Protein AF-A0A0C9TC71-F1 (afdb_monomer_lite)

Secondary structure (DSSP, 8-state):
-HHHHHHHHHH-SS-HHHHHHHHTTTTTT---PPPPPHHHHHHHHHHHHHHHTSPTTPPPPPHHHHHHHHHHHHHHS-HHHHHHHHHHHHHHHHHHHHHHHHHHHHHHHHHHHHHHHHHHHHHHHHHT--

Radius of gyration: 24.35 Å; chains: 1; bounding box: 56×35×54 Å

Sequence (130 aa):
MEQAVILCEKIGRHSIKYYFEEIMQRSHLQSKSRKVTRWNAFIRCEVARHNSVLPEGAKQLKPSDLMPEICVHWKELSEEQRVSKTQKSMVEIEQLLKMKELAGHHMMQNTFSDAQKTLEKIDHKALSSS

Foldseek 3Di:
DVVLVVCCVVVVPDDSVVSVCVLLVVVVLPDPDPQDDLLNQQLVVVQVVVQVPDPPPDDRDDSVRCVVVSVVVVVPDDPVRSCVVRVVSSVVVVVVVVVVSVVVSVVSVVVSVVVVVVVVVVVVVVVVVD

Structure (mmCIF, N/CA/C/O backbone):
data_AF-A0A0C9TC71-F1
#
_entry.id   AF-A0A0C9TC71-F1
#
loop_
_atom_site.group_PDB
_atom_site.id
_atom_site.type_symbol
_atom_site.label_atom_id
_atom_site.label_alt_id
_atom_site.label_comp_id
_atom_site.label_asym_id
_atom_site.label_entity_id
_atom_site.label_seq_id
_atom_site.pdbx_PDB_ins_code
_atom_site.Cartn_x
_atom_site.Cartn_y
_atom_site.Cartn_z
_atom_site.occupancy
_atom_site.B_iso_or_equiv
_atom_site.auth_seq_id
_atom_site.auth_comp_id
_atom_site.auth_asym_id
_atom_site.auth_atom_id
_atom_site.pdbx_PDB_model_num
ATOM 1 N N . MET A 1 1 ? 25.915 2.067 -18.997 1.00 59.56 1 MET A N 1
ATOM 2 C CA . MET A 1 1 ? 26.062 3.456 -19.493 1.00 59.56 1 MET A CA 1
ATOM 3 C C . MET A 1 1 ? 26.494 3.454 -20.956 1.00 59.56 1 MET A C 1
ATOM 5 O O . MET A 1 1 ? 25.873 4.153 -21.739 1.00 59.56 1 MET A O 1
ATOM 9 N N . GLU A 1 2 ? 27.441 2.595 -21.344 1.00 71.31 2 GLU A N 1
ATOM 10 C CA . GLU A 1 2 ? 27.885 2.398 -22.740 1.00 71.31 2 GLU A CA 1
ATOM 11 C C . GLU A 1 2 ? 26.746 2.195 -23.751 1.00 71.31 2 GLU A C 1
ATOM 13 O O . GLU A 1 2 ? 26.704 2.878 -24.763 1.00 71.31 2 GLU A O 1
ATOM 18 N N . GLN A 1 3 ? 25.750 1.352 -23.455 1.00 68.81 3 GLN A N 1
ATOM 19 C CA . GLN A 1 3 ? 24.604 1.136 -24.358 1.00 68.81 3 GLN A CA 1
ATOM 20 C C . GLN A 1 3 ? 23.788 2.412 -24.640 1.00 68.81 3 GLN A C 1
ATOM 22 O O . GLN A 1 3 ? 23.302 2.609 -25.751 1.00 68.81 3 GLN A O 1
ATOM 27 N N . ALA A 1 4 ? 23.669 3.310 -23.656 1.00 76.38 4 ALA A N 1
ATOM 28 C CA . ALA A 1 4 ? 22.992 4.594 -23.841 1.00 76.38 4 ALA A CA 1
ATOM 29 C C . ALA A 1 4 ? 23.820 5.557 -24.707 1.00 76.38 4 ALA A C 1
ATOM 31 O O . ALA A 1 4 ? 23.246 6.340 -25.459 1.00 76.38 4 ALA A O 1
ATOM 32 N N . VAL A 1 5 ? 25.154 5.477 -24.627 1.00 78.75 5 VAL A N 1
ATOM 33 C CA . VAL A 1 5 ? 26.072 6.225 -25.500 1.00 78.75 5 VAL A CA 1
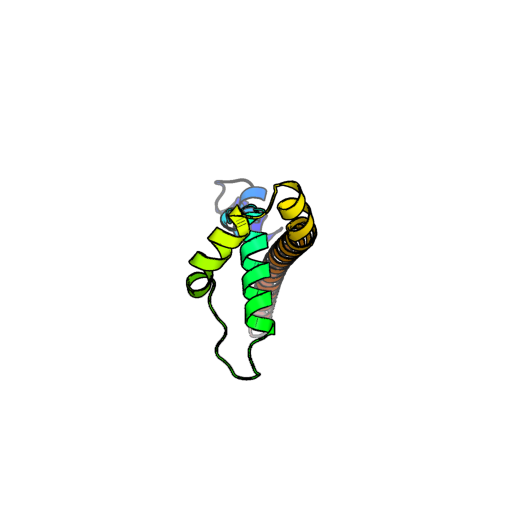ATOM 34 C C . VAL A 1 5 ? 25.941 5.727 -26.937 1.00 78.75 5 VAL A C 1
ATOM 36 O O . VAL A 1 5 ? 25.674 6.530 -27.820 1.00 78.75 5 VAL A O 1
ATOM 39 N N . ILE A 1 6 ? 25.973 4.408 -27.154 1.00 80.06 6 ILE A N 1
ATOM 40 C CA . ILE A 1 6 ? 25.812 3.794 -28.483 1.00 80.06 6 ILE A CA 1
ATOM 41 C C . ILE A 1 6 ? 24.471 4.185 -29.122 1.00 80.06 6 ILE A C 1
ATOM 43 O O . ILE A 1 6 ? 24.413 4.524 -30.303 1.00 80.06 6 ILE A O 1
ATOM 47 N N . LEU A 1 7 ? 23.373 4.154 -28.358 1.00 77.62 7 LEU A N 1
ATOM 48 C CA . LEU A 1 7 ? 22.053 4.579 -28.843 1.00 77.62 7 LEU A CA 1
ATOM 49 C C . LEU A 1 7 ? 22.001 6.081 -29.150 1.00 77.62 7 LEU A C 1
ATOM 51 O O . LEU A 1 7 ? 21.415 6.479 -30.158 1.00 77.62 7 LEU A O 1
ATOM 55 N N . CYS A 1 8 ? 22.646 6.904 -28.321 1.00 81.25 8 CYS A N 1
ATOM 56 C CA . CYS A 1 8 ? 22.775 8.336 -28.563 1.00 81.25 8 CYS A CA 1
ATOM 57 C C . CYS A 1 8 ? 23.569 8.628 -29.840 1.00 81.25 8 CYS A C 1
ATOM 59 O O . CYS A 1 8 ? 23.147 9.468 -30.625 1.00 81.25 8 CYS A O 1
ATOM 61 N N . GLU A 1 9 ? 24.667 7.917 -30.081 1.00 80.88 9 GLU A N 1
ATOM 62 C CA . GLU A 1 9 ? 25.494 8.067 -31.281 1.00 80.88 9 GLU A CA 1
ATOM 63 C C . GLU A 1 9 ? 24.780 7.570 -32.546 1.00 80.88 9 GLU A C 1
ATOM 65 O O . GLU A 1 9 ? 24.873 8.205 -33.593 1.00 80.88 9 GLU A O 1
ATOM 70 N N . LYS A 1 10 ? 24.019 6.470 -32.459 1.00 79.62 10 LYS A N 1
ATOM 71 C CA . LYS A 1 10 ? 23.292 5.902 -33.608 1.00 79.62 10 LYS A CA 1
ATOM 72 C C . LYS A 1 10 ? 22.038 6.682 -33.999 1.00 79.62 10 LYS A C 1
ATOM 74 O O . LYS A 1 10 ? 21.719 6.752 -35.182 1.00 79.62 10 LYS A O 1
ATOM 79 N N . ILE A 1 11 ? 21.288 7.205 -33.026 1.00 85.12 11 ILE A N 1
ATOM 80 C CA . ILE A 1 11 ? 19.982 7.846 -33.269 1.00 85.12 11 ILE A CA 1
ATOM 81 C C . ILE A 1 11 ? 20.084 9.378 -33.203 1.00 85.12 11 ILE A C 1
ATOM 83 O O . ILE A 1 11 ? 19.345 10.074 -33.897 1.00 85.12 11 ILE A O 1
ATOM 87 N N . GLY A 1 12 ? 20.960 9.929 -32.357 1.00 81.81 12 GLY A N 1
ATOM 88 C CA . GLY A 1 12 ? 21.292 11.362 -32.300 1.00 81.81 12 GLY A CA 1
ATOM 89 C C . GLY A 1 12 ? 20.197 12.317 -31.809 1.00 81.81 12 GLY A C 1
ATOM 90 O O . GLY A 1 12 ? 20.463 13.499 -31.625 1.00 81.81 12 GLY A O 1
ATOM 91 N N . ARG A 1 13 ? 18.960 11.851 -31.587 1.00 80.62 13 ARG A N 1
ATOM 92 C CA . ARG A 1 13 ? 17.810 12.733 -31.288 1.00 80.62 13 ARG A CA 1
ATOM 93 C C . ARG A 1 13 ? 17.736 13.293 -29.867 1.00 80.62 13 ARG A C 1
ATOM 95 O O . ARG A 1 13 ? 17.079 14.309 -29.659 1.00 80.62 13 ARG A O 1
ATOM 102 N N . HIS A 1 14 ? 18.345 12.630 -28.890 1.00 83.94 14 HIS A N 1
ATOM 103 C CA . HIS A 1 14 ? 18.183 12.948 -27.469 1.00 83.94 14 HIS A CA 1
ATOM 104 C C . HIS A 1 14 ? 19.499 12.768 -26.709 1.00 83.94 14 HIS A C 1
ATOM 106 O O . HIS A 1 14 ? 20.460 12.229 -27.247 1.00 83.94 14 HIS A O 1
ATOM 112 N N . SER A 1 15 ? 19.553 13.224 -25.455 1.00 86.62 15 SER A N 1
ATOM 113 C CA . SER A 1 15 ? 20.758 13.110 -24.629 1.00 86.62 15 SER A CA 1
ATOM 114 C C . SER A 1 15 ? 21.030 11.664 -24.196 1.00 86.62 15 SER A C 1
ATOM 116 O O . SER A 1 15 ? 20.116 10.853 -24.059 1.00 86.62 15 SER A O 1
ATOM 118 N N . ILE A 1 16 ? 22.290 11.349 -23.879 1.00 83.44 16 ILE A N 1
ATOM 119 C CA . ILE A 1 16 ? 22.680 10.052 -23.291 1.00 83.44 16 ILE A CA 1
ATOM 120 C C . ILE A 1 16 ? 21.839 9.747 -22.042 1.00 83.44 16 ILE A C 1
ATOM 122 O O . ILE A 1 16 ? 21.417 8.612 -21.831 1.00 83.44 16 ILE A O 1
ATOM 126 N N . LYS A 1 17 ? 21.549 10.775 -21.233 1.00 80.31 17 LYS A N 1
ATOM 127 C CA . LYS A 1 17 ? 20.693 10.660 -20.048 1.00 80.31 17 LYS A CA 1
ATOM 128 C C . LYS A 1 17 ? 19.271 10.221 -20.407 1.00 80.31 17 LYS A C 1
ATOM 130 O O . LYS A 1 17 ? 18.744 9.350 -19.728 1.00 80.31 17 LYS A O 1
ATOM 135 N N . TYR A 1 18 ? 18.686 10.767 -21.473 1.00 81.56 18 TYR A N 1
ATOM 136 C CA . TYR A 1 18 ? 17.365 10.356 -21.953 1.00 81.56 18 TYR A CA 1
ATOM 137 C C . TYR A 1 18 ? 17.349 8.875 -22.340 1.00 81.56 18 TYR A C 1
ATOM 139 O O . TYR A 1 18 ? 16.542 8.117 -21.816 1.00 81.56 18 TYR A O 1
ATOM 147 N N . TYR A 1 19 ? 18.291 8.428 -23.178 1.00 78.81 19 TYR A N 1
ATOM 148 C CA . TYR A 1 19 ? 18.354 7.014 -23.561 1.00 78.81 19 TYR A CA 1
ATOM 149 C C . TYR A 1 19 ? 18.620 6.110 -22.363 1.00 78.81 19 TYR A C 1
ATOM 151 O O . TYR A 1 19 ? 18.047 5.033 -22.269 1.00 78.81 19 TYR A O 1
ATOM 159 N N . PHE A 1 20 ? 19.447 6.545 -21.415 1.00 81.25 20 PHE A N 1
ATOM 160 C CA . PHE A 1 20 ? 19.653 5.810 -20.174 1.00 81.25 20 PHE A CA 1
ATOM 161 C C . PHE A 1 20 ? 18.359 5.681 -19.357 1.00 81.25 20 PHE A C 1
ATOM 163 O O . PHE A 1 20 ? 18.067 4.600 -18.851 1.00 81.25 20 PHE A O 1
ATOM 170 N N . GLU A 1 21 ? 17.578 6.754 -19.232 1.00 77.56 21 GLU A N 1
ATOM 171 C CA . GLU A 1 21 ? 16.293 6.745 -18.527 1.00 77.56 21 GLU A CA 1
ATOM 172 C C . GLU A 1 21 ? 15.245 5.874 -19.235 1.00 77.56 21 GLU A C 1
ATOM 174 O O . GLU A 1 21 ? 14.540 5.134 -18.548 1.00 77.56 21 GLU A O 1
ATOM 179 N N . GLU A 1 22 ? 15.202 5.886 -20.570 1.00 78.00 22 GLU A N 1
ATOM 180 C CA . GLU A 1 22 ? 14.336 5.029 -21.395 1.00 78.00 22 GLU A CA 1
ATOM 181 C C . GLU A 1 22 ? 14.732 3.547 -21.327 1.00 78.00 22 GLU A C 1
ATOM 183 O O . GLU A 1 22 ? 13.880 2.688 -21.110 1.00 78.00 22 GLU A O 1
ATOM 188 N N . ILE A 1 23 ? 16.029 3.227 -21.420 1.00 76.38 23 ILE A N 1
ATOM 189 C CA . ILE A 1 23 ? 16.548 1.856 -21.254 1.00 76.38 23 ILE A CA 1
ATOM 190 C C . ILE A 1 23 ? 16.211 1.325 -19.860 1.00 76.38 23 ILE A C 1
ATOM 192 O O . ILE A 1 23 ? 15.821 0.172 -19.700 1.00 76.38 23 ILE A O 1
ATOM 196 N N . MET A 1 24 ? 16.336 2.181 -18.846 1.00 74.06 24 MET A N 1
ATOM 197 C CA . MET A 1 24 ? 15.961 1.855 -17.471 1.00 74.06 24 MET A CA 1
ATOM 198 C C . MET A 1 24 ? 14.443 1.929 -17.235 1.00 74.06 24 MET A C 1
ATOM 200 O O . MET A 1 24 ? 14.003 1.725 -16.102 1.00 74.06 24 MET A O 1
ATOM 204 N N . GLN A 1 25 ? 13.656 2.254 -18.269 1.00 71.19 25 GLN A N 1
ATOM 205 C CA . GLN A 1 25 ? 12.201 2.429 -18.254 1.00 71.19 25 GLN A CA 1
ATOM 206 C C . GLN A 1 25 ? 11.698 3.373 -17.147 1.00 71.19 25 GLN A C 1
ATOM 208 O O . GLN A 1 25 ? 10.558 3.282 -16.692 1.00 71.19 25 GLN A O 1
ATOM 213 N N . ARG A 1 26 ? 12.542 4.304 -16.689 1.00 65.12 26 ARG A N 1
ATOM 214 C CA . ARG A 1 26 ? 12.253 5.190 -15.548 1.00 65.12 26 ARG A CA 1
ATOM 215 C C . ARG A 1 26 ? 11.145 6.193 -15.851 1.00 65.12 26 ARG A C 1
ATOM 217 O O . ARG A 1 26 ? 10.413 6.571 -14.942 1.00 65.12 26 ARG A O 1
ATOM 224 N N . SER A 1 27 ? 11.000 6.594 -17.110 1.00 59.25 27 SER A N 1
ATOM 225 C CA . SER A 1 27 ? 9.934 7.483 -17.587 1.00 59.25 27 SER A CA 1
ATOM 226 C C . SER A 1 27 ? 8.545 6.842 -17.461 1.00 59.25 27 SER A C 1
ATOM 228 O O . SER A 1 27 ? 7.591 7.502 -17.048 1.00 59.25 27 SER A O 1
ATOM 230 N N . HIS A 1 28 ? 8.436 5.535 -17.715 1.00 60.34 28 HIS A N 1
ATOM 231 C CA . HIS A 1 28 ? 7.188 4.772 -17.590 1.00 60.34 28 HIS A CA 1
ATOM 232 C C . HIS A 1 28 ? 6.844 4.378 -16.146 1.00 60.34 28 HIS A C 1
ATOM 234 O O . HIS A 1 28 ? 5.695 4.047 -15.851 1.00 60.34 28 HIS A O 1
ATOM 240 N N . LEU A 1 29 ? 7.811 4.458 -15.227 1.00 60.47 29 LEU A N 1
ATOM 241 C CA . LEU A 1 29 ? 7.626 4.176 -13.801 1.00 60.47 29 LEU A CA 1
ATOM 242 C C . LEU A 1 29 ? 6.922 5.292 -13.027 1.00 60.47 29 LEU A C 1
ATOM 244 O O . LEU A 1 29 ? 6.701 5.128 -11.826 1.00 60.47 29 LEU A O 1
ATOM 248 N N . GLN A 1 30 ? 6.522 6.397 -13.669 1.00 56.28 30 GLN A N 1
ATOM 249 C CA . GLN A 1 30 ? 5.651 7.398 -13.044 1.00 56.28 30 GLN A CA 1
ATOM 250 C C . GLN A 1 30 ? 4.225 6.852 -12.853 1.00 56.28 30 GLN A C 1
ATOM 252 O O . GLN A 1 30 ? 3.238 7.367 -13.377 1.00 56.28 30 GLN A O 1
ATOM 257 N N . SER A 1 31 ? 4.095 5.786 -12.065 1.00 55.75 31 SER A N 1
ATOM 258 C CA . SER A 1 31 ? 2.820 5.386 -11.506 1.00 55.75 31 SER A CA 1
ATOM 259 C C . SER A 1 31 ? 2.424 6.477 -10.516 1.00 55.75 31 SER A C 1
ATOM 261 O O . SER A 1 31 ? 3.168 6.795 -9.587 1.00 55.75 31 SER A O 1
ATOM 263 N N . LYS A 1 32 ? 1.265 7.100 -10.737 1.00 57.41 32 LYS A N 1
ATOM 264 C CA . LYS A 1 32 ? 0.661 8.026 -9.777 1.00 57.41 32 LYS A CA 1
ATOM 265 C C . LYS A 1 32 ? 0.445 7.255 -8.473 1.00 57.41 32 LYS A C 1
ATOM 267 O O . LYS A 1 32 ? -0.557 6.546 -8.343 1.00 57.41 32 LYS A O 1
ATOM 272 N N . SER A 1 33 ? 1.385 7.341 -7.530 1.00 60.16 33 SER A N 1
ATOM 273 C CA . SER A 1 33 ? 1.203 6.718 -6.226 1.00 60.16 33 SER A CA 1
ATOM 274 C C . SER A 1 33 ? 0.029 7.434 -5.558 1.00 60.16 33 SER A C 1
ATOM 276 O O . SER A 1 33 ? -0.010 8.659 -5.420 1.00 60.16 33 SER A O 1
ATOM 278 N N . ARG A 1 34 ? -1.034 6.681 -5.263 1.00 66.62 34 ARG A N 1
ATOM 279 C CA . ARG A 1 34 ? -2.199 7.254 -4.590 1.00 66.62 34 ARG A CA 1
ATOM 280 C C . ARG A 1 34 ? -1.784 7.559 -3.160 1.00 66.62 34 ARG A C 1
ATOM 282 O O . ARG A 1 34 ? -1.380 6.652 -2.436 1.00 66.62 34 ARG A O 1
ATOM 289 N N . LYS A 1 35 ? -1.906 8.826 -2.763 1.00 77.69 35 LYS A N 1
ATOM 290 C CA . LYS A 1 35 ? -1.630 9.262 -1.393 1.00 77.69 35 LYS A CA 1
ATOM 291 C C . LYS A 1 35 ? -2.447 8.423 -0.406 1.00 77.69 35 LYS A C 1
ATOM 293 O O . LYS A 1 35 ? -3.650 8.226 -0.597 1.00 77.69 35 LYS A O 1
ATOM 298 N N . VAL A 1 36 ? -1.793 7.940 0.647 1.00 82.50 36 VAL A N 1
ATOM 299 C CA . VAL A 1 36 ? -2.467 7.238 1.741 1.00 82.50 36 VAL A CA 1
ATOM 300 C C . VAL A 1 36 ? -3.325 8.252 2.489 1.00 82.50 36 VAL A C 1
ATOM 302 O O . VAL A 1 36 ? -2.836 9.275 2.963 1.00 82.50 36 VAL A O 1
ATOM 305 N N . THR A 1 37 ? -4.627 7.993 2.567 1.00 88.56 37 THR A N 1
ATOM 306 C CA . THR A 1 37 ? -5.562 8.802 3.353 1.00 88.56 37 THR A CA 1
ATOM 307 C C . THR A 1 37 ? -5.917 8.065 4.637 1.00 88.56 37 THR A C 1
ATOM 309 O O . THR A 1 37 ? -5.901 6.832 4.676 1.00 88.56 37 THR A O 1
ATOM 312 N N . ARG A 1 38 ? -6.291 8.813 5.681 1.00 88.12 38 ARG A N 1
ATOM 313 C CA . ARG A 1 38 ? -6.770 8.231 6.947 1.00 88.12 38 ARG A CA 1
ATOM 314 C C . ARG A 1 38 ? -7.954 7.298 6.733 1.00 88.12 38 ARG A C 1
ATOM 316 O O . ARG A 1 38 ? -7.983 6.212 7.293 1.00 88.12 38 ARG A O 1
ATOM 323 N N . TRP A 1 39 ? -8.869 7.683 5.848 1.00 88.44 39 TRP A N 1
ATOM 324 C CA . TRP A 1 39 ? -10.001 6.855 5.444 1.00 88.44 39 TRP A CA 1
ATOM 325 C C . TRP A 1 39 ? -9.564 5.511 4.840 1.00 88.44 39 TRP A C 1
ATOM 327 O O . TRP A 1 39 ? -10.027 4.460 5.273 1.00 88.44 39 TRP A O 1
ATOM 337 N N . ASN A 1 40 ? -8.606 5.512 3.907 1.00 87.94 40 ASN A N 1
ATOM 338 C CA . ASN A 1 40 ? -8.092 4.272 3.316 1.00 87.94 40 ASN A CA 1
ATOM 339 C C . ASN A 1 40 ? -7.380 3.390 4.354 1.00 87.94 40 ASN A C 1
ATOM 341 O O . ASN A 1 40 ? -7.513 2.165 4.319 1.00 87.94 40 ASN A O 1
ATOM 345 N N . ALA A 1 41 ? -6.629 4.002 5.275 1.00 89.75 41 ALA A N 1
ATOM 346 C CA . ALA A 1 41 ? -5.992 3.285 6.374 1.00 89.75 41 ALA A CA 1
ATOM 347 C C . ALA A 1 41 ? -7.037 2.661 7.311 1.0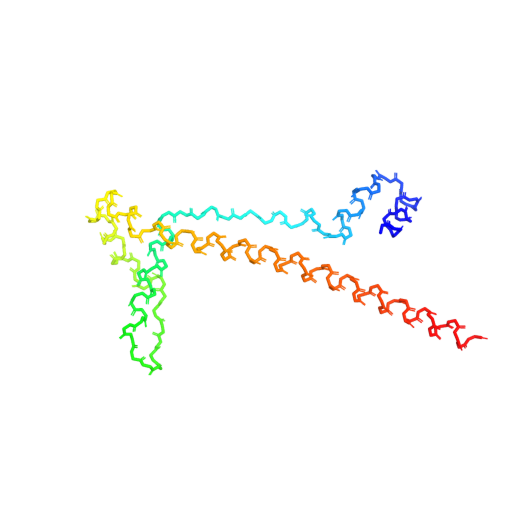0 89.75 41 ALA A C 1
ATOM 349 O O . ALA A 1 41 ? -6.909 1.496 7.683 1.00 89.75 41 ALA A O 1
ATOM 350 N N . PHE A 1 42 ? -8.100 3.399 7.623 1.00 90.38 42 PHE A N 1
ATOM 351 C CA . PHE A 1 42 ? -9.193 2.939 8.470 1.00 90.38 42 PHE A CA 1
ATOM 352 C C . PHE A 1 42 ? -9.949 1.753 7.866 1.00 90.38 42 PHE A C 1
ATOM 354 O O . PHE A 1 42 ? -10.107 0.740 8.540 1.00 90.38 42 PHE A O 1
ATOM 361 N N . ILE A 1 43 ? -10.317 1.821 6.580 1.00 91.25 43 ILE A N 1
ATOM 362 C CA . ILE A 1 43 ? -10.962 0.699 5.878 1.00 91.25 43 ILE A CA 1
ATOM 363 C C . ILE A 1 43 ? -10.110 -0.569 5.987 1.00 91.25 43 ILE A C 1
ATOM 365 O O . ILE A 1 43 ? -10.630 -1.640 6.286 1.00 91.25 43 ILE A O 1
ATOM 369 N N . ARG A 1 44 ? -8.793 -0.463 5.762 1.00 89.19 44 ARG A N 1
ATOM 370 C CA . ARG A 1 44 ? -7.886 -1.615 5.873 1.00 89.19 44 ARG A CA 1
ATOM 371 C C . ARG A 1 44 ? -7.868 -2.203 7.282 1.00 89.19 44 ARG A C 1
ATOM 373 O O . ARG A 1 44 ? -7.871 -3.423 7.408 1.00 89.19 44 ARG A O 1
ATOM 380 N N . CYS A 1 45 ? -7.861 -1.354 8.310 1.00 90.12 45 CYS A N 1
ATOM 381 C CA . CYS A 1 45 ? -7.880 -1.798 9.704 1.00 90.12 45 CYS A CA 1
ATOM 382 C C . CYS A 1 45 ? -9.176 -2.530 10.042 1.00 90.12 45 CYS A C 1
ATOM 384 O O . CYS A 1 45 ? -9.129 -3.621 10.600 1.00 90.12 45 CYS A O 1
ATOM 386 N N . GLU A 1 46 ? -10.323 -1.967 9.666 1.00 91.31 46 GLU A N 1
ATOM 387 C CA . GLU A 1 46 ? -11.620 -2.570 9.968 1.00 91.31 46 GLU A CA 1
ATOM 388 C C . GLU A 1 46 ? -11.828 -3.880 9.207 1.00 91.31 46 GLU A C 1
ATOM 390 O O . GLU A 1 46 ? -12.221 -4.878 9.802 1.00 91.31 46 GLU A O 1
ATOM 395 N N . VAL A 1 47 ? -11.465 -3.940 7.924 1.00 91.62 47 VAL A N 1
ATOM 396 C CA . VAL A 1 47 ? -11.531 -5.193 7.154 1.00 91.62 47 VAL A CA 1
ATOM 397 C C . VAL A 1 47 ? -10.621 -6.262 7.766 1.00 91.62 47 VAL A C 1
ATOM 399 O O . VAL A 1 47 ? -11.030 -7.414 7.885 1.00 91.62 47 VAL A O 1
ATOM 402 N N . ALA A 1 48 ? -9.409 -5.899 8.198 1.00 89.88 48 ALA A N 1
ATOM 403 C CA . ALA A 1 48 ? -8.513 -6.831 8.879 1.00 89.88 48 ALA A CA 1
ATOM 404 C C . ALA A 1 48 ? -9.098 -7.315 10.216 1.00 89.88 48 ALA A C 1
ATOM 406 O O . ALA A 1 48 ? -9.068 -8.513 10.486 1.00 89.88 48 ALA A O 1
ATOM 407 N N . ARG A 1 49 ? -9.690 -6.413 11.009 1.00 89.50 49 ARG A N 1
ATOM 408 C CA . ARG A 1 49 ? -10.347 -6.727 12.287 1.00 89.50 49 ARG A CA 1
ATOM 409 C C . ARG A 1 49 ? -11.544 -7.667 12.110 1.00 89.50 49 ARG A C 1
ATOM 411 O O . ARG A 1 49 ? -11.709 -8.604 12.885 1.00 89.50 49 ARG A O 1
ATOM 418 N N . HIS A 1 50 ? -12.371 -7.436 11.093 1.00 88.62 50 HIS A N 1
ATOM 419 C CA . HIS A 1 50 ? -13.504 -8.309 10.780 1.00 88.62 50 HIS A CA 1
ATOM 420 C C . HIS A 1 50 ? -13.044 -9.671 10.252 1.00 88.62 50 HIS A C 1
ATOM 422 O O . HIS A 1 50 ? -13.624 -10.690 10.606 1.00 88.62 50 HIS A O 1
ATOM 428 N N . ASN A 1 51 ? -11.978 -9.716 9.453 1.00 91.25 51 ASN A N 1
ATOM 429 C CA . ASN A 1 51 ? -11.457 -10.980 8.940 1.00 91.25 51 ASN A CA 1
ATOM 430 C C . ASN A 1 51 ? -10.674 -11.782 9.989 1.00 91.25 51 ASN A C 1
ATOM 432 O O . ASN A 1 51 ? -10.638 -13.003 9.887 1.00 91.25 51 ASN A O 1
ATOM 436 N N . SER A 1 52 ? -10.089 -11.146 11.011 1.00 88.75 52 SER A N 1
ATOM 437 C CA . SER A 1 52 ? -9.360 -11.853 12.076 1.00 88.75 52 SER A CA 1
ATOM 438 C C . SER A 1 52 ? -10.259 -12.641 13.027 1.00 88.75 52 SER A C 1
ATOM 440 O O . SER A 1 52 ? -9.769 -13.510 13.738 1.00 88.75 52 SER A O 1
ATOM 442 N N . VAL A 1 53 ? -11.557 -12.323 13.073 1.00 91.38 53 VAL A N 1
ATOM 443 C CA . VAL A 1 53 ? -12.537 -13.038 13.908 1.00 91.38 53 VAL A CA 1
ATOM 444 C C . VAL A 1 53 ? -13.260 -14.154 13.154 1.00 91.38 53 VAL A C 1
ATOM 446 O O . VAL A 1 53 ? -14.055 -14.879 13.749 1.00 91.38 53 VAL A O 1
ATOM 449 N N . LEU A 1 54 ? -13.013 -14.297 11.848 1.00 88.50 54 LEU A N 1
ATOM 450 C CA . LEU A 1 54 ? -13.603 -15.370 11.058 1.00 88.50 54 LEU A CA 1
ATOM 451 C C . LEU A 1 54 ? -12.925 -16.709 11.386 1.00 88.50 54 LEU A C 1
ATOM 453 O O . LEU A 1 54 ? -11.708 -16.745 11.573 1.00 88.50 54 LEU A O 1
ATOM 457 N N . PRO A 1 55 ? -13.688 -17.816 11.431 1.00 87.38 55 PRO A N 1
ATOM 458 C CA . PRO A 1 55 ? -13.117 -19.132 11.664 1.00 87.38 55 PRO A CA 1
ATOM 459 C C . PRO A 1 55 ? -12.186 -19.543 10.520 1.00 87.38 55 PRO A C 1
ATOM 461 O O . PRO A 1 55 ? -12.344 -19.123 9.370 1.00 87.38 55 PRO A O 1
ATOM 464 N N . GLU A 1 56 ? -11.211 -20.388 10.840 1.00 80.56 56 GLU A N 1
ATOM 465 C CA . GLU A 1 56 ? -10.209 -20.837 9.879 1.00 80.56 56 GLU A CA 1
ATOM 466 C C . GLU A 1 56 ? -10.870 -21.604 8.721 1.00 80.56 56 GLU A C 1
ATOM 468 O O . GLU A 1 56 ? -11.647 -22.536 8.925 1.00 80.56 56 GLU A O 1
ATOM 473 N N . GLY A 1 57 ? -10.618 -21.152 7.489 1.00 83.56 57 GLY A N 1
ATOM 474 C CA . GLY A 1 57 ? -11.263 -21.666 6.275 1.00 83.56 57 GLY A CA 1
ATOM 475 C C . GLY A 1 57 ? -12.523 -20.910 5.832 1.00 83.56 57 GLY A C 1
ATOM 476 O O . GLY A 1 57 ? -13.012 -21.150 4.726 1.00 83.56 57 GLY A O 1
ATOM 477 N N . ALA A 1 58 ? -13.032 -19.961 6.624 1.00 86.31 58 ALA A N 1
ATOM 478 C CA . ALA A 1 58 ? -14.110 -19.088 6.174 1.00 86.31 58 ALA A CA 1
ATOM 479 C C . ALA A 1 58 ? -13.632 -18.096 5.104 1.00 86.31 58 ALA A C 1
ATOM 481 O O . ALA A 1 58 ? -12.492 -17.624 5.089 1.00 86.31 58 ALA A O 1
ATOM 482 N N . LYS A 1 59 ? -14.542 -17.751 4.191 1.00 88.31 59 LYS A N 1
ATOM 483 C CA . LYS A 1 59 ? -14.275 -16.781 3.130 1.00 88.31 59 LYS A CA 1
ATOM 484 C C . LYS A 1 59 ? -14.075 -15.391 3.736 1.00 88.31 59 LYS A C 1
ATOM 486 O O . LYS A 1 59 ? -14.973 -14.875 4.393 1.00 88.31 59 LYS A O 1
ATOM 491 N N . GLN A 1 60 ? -12.931 -14.775 3.445 1.00 90.56 60 GLN A N 1
ATOM 492 C CA . GLN A 1 60 ? -12.655 -13.398 3.851 1.00 90.56 60 GLN A CA 1
ATOM 493 C C . GLN A 1 60 ? -13.678 -12.427 3.254 1.00 90.56 60 GLN A C 1
ATOM 495 O O . GLN A 1 60 ? -14.008 -12.493 2.063 1.00 90.56 60 GLN A O 1
ATOM 500 N N . LEU A 1 61 ? -14.137 -11.502 4.091 1.00 90.75 61 LEU A N 1
ATOM 501 C CA . LEU A 1 61 ? -15.024 -10.416 3.715 1.00 90.75 61 LEU A CA 1
ATOM 502 C C . LEU A 1 61 ? -14.248 -9.374 2.919 1.00 90.75 61 LEU A C 1
ATOM 504 O O . LEU A 1 61 ? -13.105 -9.020 3.243 1.00 90.75 61 LEU A O 1
ATOM 508 N N . LYS A 1 62 ? -14.878 -8.880 1.854 1.00 91.31 62 LYS A N 1
ATOM 509 C CA . LYS A 1 62 ? 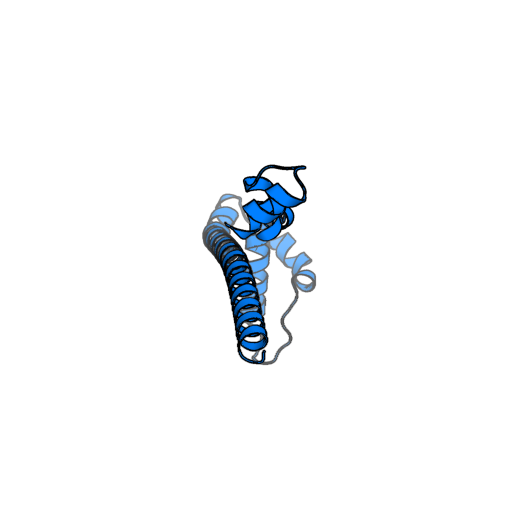-14.318 -7.809 1.038 1.00 91.31 62 LYS A CA 1
ATOM 510 C C . LYS A 1 62 ? -14.686 -6.457 1.648 1.00 91.31 62 LYS A C 1
ATOM 512 O O . LYS A 1 62 ? -15.710 -6.338 2.318 1.00 91.31 62 LYS A O 1
ATOM 517 N N . PRO A 1 63 ? -13.923 -5.393 1.340 1.00 89.31 63 PRO A N 1
ATOM 518 C CA . PRO A 1 63 ? -14.290 -4.043 1.751 1.00 89.31 63 PRO A CA 1
ATOM 519 C C . PRO A 1 63 ? -15.714 -3.657 1.331 1.00 89.31 63 PRO A C 1
ATOM 521 O O . PRO A 1 63 ? -16.407 -3.015 2.106 1.00 89.31 63 PRO A O 1
ATOM 524 N N . SER A 1 64 ? -16.168 -4.087 0.146 1.00 91.00 64 SER A N 1
ATOM 525 C CA . SER A 1 64 ? -17.531 -3.845 -0.353 1.00 91.00 64 SER A CA 1
ATOM 526 C C . SER A 1 64 ? -18.620 -4.332 0.596 1.00 91.00 64 SER A C 1
ATOM 528 O O . SER A 1 64 ? -19.653 -3.682 0.712 1.00 91.00 64 SER A O 1
ATOM 530 N N . ASP A 1 65 ? -18.368 -5.448 1.275 1.00 89.94 65 ASP A N 1
ATOM 531 C CA . ASP A 1 65 ? -19.349 -6.130 2.115 1.00 89.94 65 ASP A CA 1
ATOM 532 C C . ASP A 1 65 ? -19.482 -5.419 3.472 1.00 89.94 65 ASP A C 1
ATOM 534 O O . ASP A 1 65 ? -20.542 -5.432 4.084 1.00 89.94 65 ASP A O 1
ATOM 538 N N . LEU A 1 66 ? -18.414 -4.735 3.903 1.00 90.88 66 LEU A N 1
ATOM 539 C CA . LEU A 1 66 ? -18.309 -4.036 5.187 1.00 90.88 66 LEU A CA 1
ATOM 540 C C . LEU A 1 6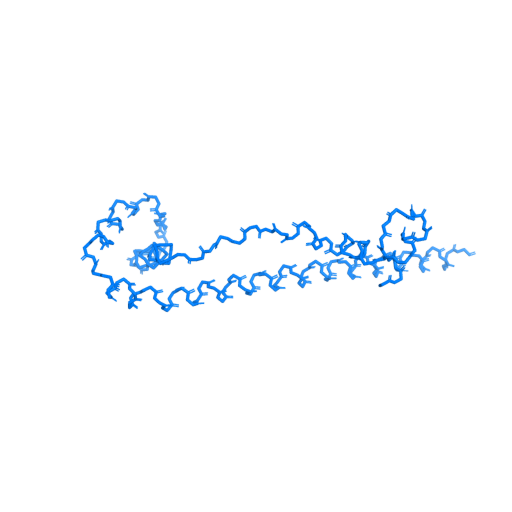6 ? -18.452 -2.508 5.064 1.00 90.88 66 LEU A C 1
ATOM 542 O O . LEU A 1 66 ? -18.469 -1.800 6.068 1.00 90.88 66 LEU A O 1
ATOM 546 N N . MET A 1 67 ? -18.542 -1.963 3.844 1.00 89.81 67 MET A N 1
ATOM 547 C CA . MET A 1 67 ? -18.581 -0.511 3.618 1.00 89.81 67 MET A CA 1
ATOM 548 C C . MET A 1 67 ? -19.703 0.229 4.349 1.00 89.81 67 MET A C 1
ATOM 550 O O . MET A 1 67 ? -19.409 1.301 4.886 1.00 89.81 67 MET A O 1
ATOM 554 N N . PRO A 1 68 ? -20.948 -0.279 4.406 1.00 91.50 68 PRO A N 1
ATOM 555 C CA . PRO A 1 68 ? -22.010 0.392 5.150 1.00 91.50 68 PRO A CA 1
ATOM 556 C C . PRO A 1 68 ? -21.654 0.568 6.634 1.00 91.50 68 PRO A C 1
ATOM 558 O O . PRO A 1 68 ? -21.760 1.673 7.164 1.00 91.50 68 PRO A O 1
ATOM 561 N N . GLU A 1 69 ? -21.148 -0.488 7.273 1.00 89.00 69 GLU A N 1
ATOM 562 C CA . GLU A 1 69 ? -20.774 -0.498 8.693 1.00 89.00 69 GLU A CA 1
ATOM 563 C C . GLU A 1 69 ? -19.571 0.410 8.965 1.00 89.00 69 GLU A C 1
ATOM 565 O O . GLU A 1 69 ? -19.601 1.249 9.865 1.00 89.00 69 GLU A O 1
ATOM 570 N N . ILE A 1 70 ? -18.535 0.313 8.129 1.00 91.62 70 ILE A N 1
ATOM 571 C CA . ILE A 1 70 ? -17.313 1.117 8.256 1.00 91.62 70 ILE A CA 1
ATOM 572 C C . ILE A 1 70 ? -17.623 2.611 8.085 1.00 91.62 70 ILE A C 1
ATOM 574 O O . ILE A 1 70 ? -17.060 3.445 8.796 1.00 91.62 70 ILE A O 1
ATOM 578 N N . CYS A 1 71 ? -18.540 2.972 7.179 1.00 90.50 71 CYS A N 1
ATOM 579 C CA . CYS A 1 71 ? -18.983 4.357 7.005 1.00 90.50 71 CYS A CA 1
ATOM 580 C C . CYS A 1 71 ? -19.676 4.912 8.253 1.00 90.50 71 CYS A C 1
ATOM 582 O O . CYS A 1 71 ? -19.439 6.067 8.611 1.00 90.50 71 CYS A O 1
ATOM 584 N N . VAL A 1 72 ? -20.537 4.118 8.896 1.00 91.56 72 VAL A N 1
ATOM 585 C CA . VAL A 1 72 ? -21.208 4.516 10.142 1.00 91.56 72 VAL A CA 1
ATOM 586 C C . VAL A 1 72 ? -20.176 4.673 11.252 1.00 91.56 72 VAL A C 1
ATOM 588 O O . VAL A 1 72 ? -20.075 5.754 11.830 1.00 91.56 72 VAL A O 1
ATOM 591 N N . HIS A 1 73 ? -19.322 3.666 11.448 1.00 88.25 73 HIS A N 1
ATOM 592 C CA . HIS A 1 73 ? -18.308 3.698 12.496 1.00 88.25 73 HIS A CA 1
ATOM 593 C C . HIS A 1 73 ? -17.355 4.893 12.344 1.00 88.25 73 HIS A C 1
ATOM 595 O O . HIS A 1 73 ? -17.000 5.557 13.313 1.00 88.25 73 HIS A O 1
ATOM 601 N N . TRP A 1 74 ? -16.977 5.244 11.114 1.00 89.69 74 TRP A N 1
ATOM 602 C CA . TRP A 1 74 ? -16.140 6.416 10.863 1.00 89.69 74 TRP A CA 1
ATOM 603 C C . TRP A 1 74 ? -16.816 7.740 11.210 1.00 89.69 74 TRP A C 1
ATOM 605 O O . TRP A 1 74 ? -16.149 8.649 11.709 1.00 89.69 74 TRP A O 1
ATOM 615 N N . LYS A 1 75 ? -18.121 7.866 10.949 1.00 89.62 75 LYS A N 1
ATOM 616 C CA . LYS A 1 75 ? -18.895 9.069 11.288 1.00 89.62 75 LYS A CA 1
ATOM 617 C C . LYS A 1 75 ? -19.041 9.251 12.796 1.00 89.62 75 LYS A C 1
ATOM 619 O O . LYS A 1 75 ? -19.036 10.391 13.243 1.00 89.62 75 LYS A O 1
ATOM 624 N N . GLU A 1 76 ? -19.134 8.157 13.545 1.00 90.69 76 GLU A N 1
ATOM 625 C CA . GLU A 1 76 ? -19.218 8.169 15.011 1.00 90.69 76 GLU A CA 1
ATOM 626 C C . GLU A 1 76 ? -17.903 8.577 15.682 1.00 90.69 76 GLU A C 1
ATOM 628 O O . GLU A 1 76 ? -17.917 9.164 16.761 1.00 90.69 76 GLU A O 1
ATOM 633 N N . LEU A 1 77 ? -16.761 8.285 15.054 1.00 87.31 77 LEU A N 1
ATOM 634 C CA . LEU A 1 77 ? -15.456 8.649 15.602 1.00 87.31 77 LEU A CA 1
ATOM 635 C C . LEU A 1 77 ? -15.218 10.162 15.535 1.00 87.31 77 LEU A C 1
ATOM 637 O O . LEU A 1 77 ? -15.384 10.783 14.478 1.00 87.31 77 LEU A O 1
ATOM 641 N N . SER A 1 78 ? -14.725 10.728 16.641 1.00 86.56 78 SER A N 1
ATOM 642 C CA . SER A 1 78 ? -14.188 12.092 16.665 1.00 86.56 78 SER A CA 1
ATOM 643 C C . SER A 1 78 ? -12.885 12.184 15.862 1.00 86.56 78 SER A C 1
ATOM 645 O O . SER A 1 78 ? -12.237 11.172 15.572 1.00 86.56 78 SER A O 1
ATOM 647 N N . GLU A 1 79 ? -12.463 13.394 15.502 1.00 81.69 79 GLU A N 1
ATOM 648 C CA . GLU A 1 79 ? -11.244 13.581 14.709 1.00 81.69 79 GLU A CA 1
ATOM 649 C C . GLU A 1 79 ? -9.990 13.092 15.457 1.00 81.69 79 GLU A C 1
ATOM 651 O O . GLU A 1 79 ? -9.124 12.440 14.874 1.00 81.69 79 GLU A O 1
ATOM 656 N N . GLU A 1 80 ? -9.934 13.286 16.773 1.00 81.94 80 GLU A N 1
ATOM 657 C CA . GLU A 1 80 ? -8.847 12.816 17.637 1.00 81.94 80 GLU A CA 1
ATOM 658 C C . GLU A 1 80 ? -8.777 11.284 17.659 1.00 81.94 80 GLU A C 1
ATOM 660 O O . GLU A 1 80 ? -7.699 10.689 17.561 1.00 81.94 80 GLU A O 1
ATOM 665 N N . GLN A 1 81 ? -9.938 10.628 17.729 1.00 82.62 81 GLN A N 1
ATOM 666 C CA . GLN A 1 81 ? -10.032 9.171 17.703 1.00 82.62 81 GLN A CA 1
ATOM 667 C C . GLN A 1 81 ? -9.647 8.610 16.333 1.00 82.62 81 GLN A C 1
ATOM 669 O O . GLN A 1 81 ? -8.943 7.600 16.255 1.00 82.62 81 GLN A O 1
ATOM 674 N N . ARG A 1 82 ? -10.052 9.279 15.246 1.00 85.25 82 ARG A N 1
ATOM 675 C CA . ARG A 1 82 ? -9.636 8.920 13.884 1.00 85.25 82 ARG A CA 1
ATOM 676 C C . ARG A 1 82 ? -8.124 8.999 13.742 1.00 85.25 82 ARG A C 1
ATOM 678 O O . ARG A 1 82 ? -7.525 8.066 13.208 1.00 85.25 82 ARG A O 1
ATOM 685 N N . VAL A 1 83 ? -7.491 10.063 14.236 1.00 83.00 83 VAL A N 1
ATOM 686 C CA . VAL A 1 83 ? -6.029 10.211 14.201 1.00 83.00 83 VAL A CA 1
ATOM 687 C C . VAL A 1 83 ? -5.358 9.094 14.995 1.00 83.00 83 VAL A C 1
ATOM 689 O O . VAL A 1 83 ? -4.535 8.376 14.431 1.00 83.00 83 VAL A O 1
ATOM 692 N N . SER A 1 84 ? -5.750 8.884 16.254 1.00 84.88 84 SER A N 1
ATOM 693 C CA . SER A 1 84 ? -5.159 7.850 17.114 1.00 84.88 84 SER A CA 1
ATOM 694 C C . SER A 1 84 ? -5.251 6.449 16.493 1.00 84.88 84 SER A C 1
ATOM 696 O O . SER A 1 84 ? -4.249 5.734 16.428 1.00 84.88 84 SER A O 1
ATOM 698 N N . LYS A 1 85 ? -6.420 6.082 15.948 1.00 79.12 85 LYS A N 1
ATOM 699 C CA . LYS A 1 85 ? -6.645 4.762 15.338 1.00 79.12 85 LYS A CA 1
ATOM 700 C C . LYS A 1 85 ? -5.943 4.569 13.991 1.00 79.12 85 LYS A C 1
ATOM 702 O O . LYS A 1 85 ? -5.636 3.436 13.635 1.00 79.12 85 LYS A O 1
ATOM 707 N N . THR A 1 86 ? -5.706 5.634 13.220 1.00 85.69 86 THR A N 1
ATOM 708 C CA . THR A 1 86 ? -5.176 5.514 11.845 1.00 85.69 86 THR A CA 1
ATOM 709 C C . THR A 1 86 ? -3.692 5.828 11.716 1.00 85.69 86 THR A C 1
ATOM 711 O O . THR A 1 86 ? -3.074 5.369 10.758 1.00 85.69 86 THR A O 1
ATOM 714 N N . GLN A 1 87 ? -3.095 6.556 12.666 1.00 86.06 87 GLN A N 1
ATOM 715 C CA . GLN A 1 87 ? -1.720 7.050 12.549 1.00 86.06 87 GLN A CA 1
ATOM 716 C C . GLN A 1 87 ? -0.699 5.922 12.354 1.00 86.06 87 GLN A C 1
ATOM 718 O O . GLN A 1 87 ? 0.130 6.001 11.449 1.00 86.06 87 GLN A O 1
ATOM 723 N N . LYS A 1 88 ? -0.776 4.856 13.160 1.00 86.06 88 LYS A N 1
ATOM 724 C CA . LYS A 1 88 ? 0.139 3.710 13.047 1.00 86.06 88 LYS A CA 1
ATOM 725 C C . LYS A 1 88 ? 0.003 3.024 11.685 1.00 86.06 88 LYS A C 1
ATOM 727 O O . LYS A 1 88 ? 0.989 2.842 10.976 1.00 86.06 88 LYS A O 1
ATOM 732 N N . SER A 1 89 ? -1.229 2.732 11.283 1.00 84.12 89 SER A N 1
ATOM 733 C CA . SER A 1 89 ? -1.526 2.046 10.026 1.00 84.12 89 SER A CA 1
ATOM 734 C C . SER A 1 89 ? -1.151 2.877 8.802 1.00 84.12 89 SER A C 1
ATOM 736 O O . SER A 1 89 ? -0.745 2.324 7.786 1.00 84.12 89 SER A O 1
ATOM 738 N N . MET A 1 90 ? -1.244 4.207 8.873 1.00 87.69 90 MET A N 1
ATOM 739 C CA . MET A 1 90 ? -0.762 5.079 7.801 1.00 87.69 90 MET A CA 1
ATOM 740 C C . MET A 1 90 ? 0.744 4.929 7.584 1.00 87.69 90 MET A C 1
ATOM 742 O O . MET A 1 90 ? 1.161 4.747 6.442 1.00 87.69 90 MET A O 1
ATOM 746 N N . VAL A 1 91 ? 1.535 4.937 8.662 1.00 87.12 91 VAL A N 1
ATOM 747 C CA . VAL A 1 91 ? 2.993 4.755 8.588 1.00 87.12 91 VAL A CA 1
ATOM 748 C C . VAL A 1 91 ? 3.339 3.383 8.010 1.00 87.12 91 VAL A C 1
ATOM 750 O O . VAL A 1 91 ? 4.172 3.288 7.113 1.00 87.12 91 VAL A O 1
ATOM 753 N N . GLU A 1 92 ? 2.664 2.325 8.461 1.00 85.56 92 GLU A N 1
ATOM 754 C CA . GLU A 1 92 ? 2.868 0.970 7.934 1.00 85.56 92 GLU A CA 1
ATOM 755 C C . GLU A 1 92 ? 2.540 0.884 6.433 1.00 85.56 92 GLU A C 1
ATOM 757 O O . GLU A 1 92 ? 3.300 0.305 5.656 1.00 85.56 92 GLU A O 1
ATOM 762 N N . ILE A 1 93 ? 1.436 1.496 5.985 1.00 85.38 93 ILE A N 1
ATOM 763 C CA . ILE A 1 93 ? 1.065 1.509 4.562 1.00 85.38 93 ILE A CA 1
ATOM 764 C C . ILE A 1 93 ? 2.098 2.286 3.741 1.00 85.38 93 ILE A C 1
ATOM 766 O O . ILE A 1 93 ? 2.482 1.827 2.667 1.00 85.38 93 ILE A O 1
ATOM 770 N N . GLU A 1 94 ? 2.565 3.434 4.226 1.00 84.62 94 GLU A N 1
ATOM 771 C CA . GLU A 1 94 ? 3.606 4.215 3.551 1.00 84.62 94 GLU A CA 1
ATOM 772 C C . GLU A 1 94 ? 4.921 3.435 3.436 1.00 84.62 94 GLU A C 1
ATOM 774 O O . GLU A 1 94 ? 5.533 3.416 2.366 1.00 84.62 94 GLU A O 1
ATOM 779 N N . GLN A 1 95 ? 5.323 2.726 4.493 1.00 85.38 95 GLN A N 1
ATOM 780 C CA . GLN A 1 95 ? 6.493 1.848 4.467 1.00 85.38 95 GLN A CA 1
ATOM 781 C C . GLN A 1 95 ? 6.336 0.733 3.431 1.00 85.38 95 GLN A C 1
ATOM 783 O O . GLN A 1 95 ? 7.240 0.525 2.624 1.00 85.38 95 GLN A O 1
ATOM 788 N N . LEU A 1 96 ? 5.181 0.062 3.387 1.00 83.44 96 LEU A N 1
ATOM 789 C CA . LEU A 1 96 ? 4.904 -0.982 2.397 1.00 83.44 96 LEU A CA 1
ATOM 790 C C . LEU A 1 96 ? 4.931 -0.446 0.963 1.00 83.44 96 LEU A C 1
ATOM 792 O O . LEU A 1 96 ? 5.456 -1.107 0.066 1.00 83.44 96 LEU A O 1
ATOM 796 N N . LEU A 1 97 ? 4.387 0.751 0.733 1.00 81.44 97 LEU A N 1
ATOM 797 C CA . LEU A 1 97 ? 4.434 1.398 -0.577 1.00 81.44 97 LEU A CA 1
ATOM 798 C C . LEU A 1 97 ? 5.876 1.708 -0.987 1.00 81.44 97 LEU A C 1
ATOM 800 O O . LEU A 1 97 ? 6.264 1.377 -2.106 1.00 81.44 97 LEU A O 1
ATOM 804 N N . LYS A 1 98 ? 6.684 2.244 -0.068 1.00 80.62 98 LYS A N 1
ATOM 805 C CA . LYS A 1 98 ? 8.106 2.520 -0.302 1.00 80.62 98 LYS A CA 1
ATOM 806 C C . LYS A 1 98 ? 8.906 1.241 -0.566 1.00 80.62 98 LYS A C 1
ATOM 808 O O . LYS A 1 98 ? 9.725 1.204 -1.477 1.00 80.62 98 LYS A O 1
ATOM 813 N N . MET A 1 99 ? 8.652 0.170 0.186 1.00 80.44 99 MET A N 1
ATOM 814 C CA . MET A 1 99 ? 9.279 -1.136 -0.052 1.00 80.44 99 MET A CA 1
ATOM 815 C C . MET A 1 99 ? 8.905 -1.697 -1.425 1.00 80.44 99 MET A C 1
ATOM 817 O O . MET A 1 99 ? 9.768 -2.220 -2.125 1.00 80.44 99 MET A O 1
ATOM 821 N N . LYS A 1 100 ? 7.638 -1.567 -1.835 1.00 77.25 100 LYS A N 1
ATOM 822 C CA . LYS A 1 100 ? 7.174 -2.012 -3.153 1.00 77.25 100 LYS A CA 1
ATOM 823 C C . LYS A 1 100 ? 7.824 -1.220 -4.287 1.00 77.25 100 LYS A C 1
ATOM 825 O O . LYS A 1 100 ? 8.203 -1.812 -5.293 1.00 77.25 100 LYS A O 1
ATOM 830 N N . GLU A 1 101 ? 7.953 0.092 -4.125 1.00 74.00 101 GLU A N 1
ATOM 831 C CA . GLU A 1 101 ? 8.652 0.958 -5.076 1.00 74.00 101 GLU A CA 1
ATOM 832 C C . GLU A 1 101 ? 10.113 0.519 -5.241 1.00 74.00 101 GLU A C 1
ATOM 834 O O . GLU A 1 101 ? 10.555 0.237 -6.355 1.00 74.00 101 GLU A O 1
ATOM 839 N N . LEU A 1 102 ? 10.832 0.339 -4.128 1.00 70.75 102 LEU A N 1
ATOM 840 C CA . LEU A 1 102 ? 12.213 -0.151 -4.135 1.00 70.75 102 LEU A CA 1
ATOM 841 C C . LEU A 1 102 ? 12.335 -1.541 -4.778 1.00 70.75 102 LEU A C 1
ATOM 843 O O . LEU A 1 102 ? 13.223 -1.764 -5.598 1.00 70.75 102 LEU A O 1
ATOM 847 N N . ALA A 1 103 ? 11.427 -2.466 -4.456 1.00 71.56 103 ALA A N 1
ATOM 848 C CA . ALA A 1 103 ? 11.410 -3.806 -5.038 1.00 71.56 103 ALA A CA 1
ATOM 849 C C . ALA A 1 103 ? 11.178 -3.778 -6.558 1.00 71.56 103 ALA A C 1
ATOM 851 O O . ALA A 1 103 ? 11.852 -4.501 -7.291 1.00 71.56 103 ALA A O 1
ATOM 852 N N . GLY A 1 104 ? 10.271 -2.922 -7.042 1.00 68.81 10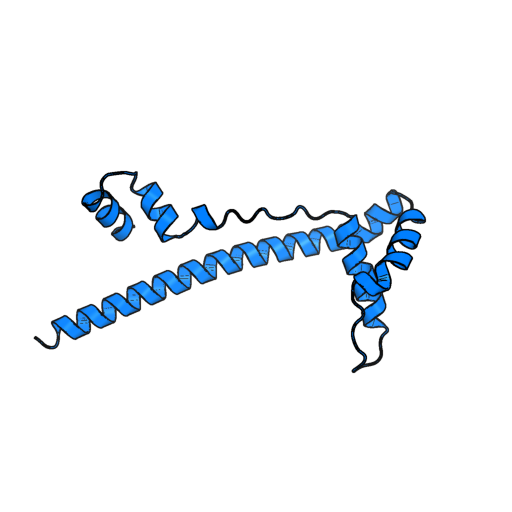4 GLY A N 1
ATOM 853 C CA . GLY A 1 104 ? 10.034 -2.729 -8.474 1.00 68.81 104 GLY A CA 1
ATOM 854 C C . GLY A 1 104 ? 11.280 -2.229 -9.206 1.00 68.81 104 GLY A C 1
ATOM 855 O O . GLY A 1 104 ? 11.641 -2.775 -10.249 1.00 68.81 104 GLY A O 1
ATOM 856 N N . HIS A 1 105 ? 11.988 -1.254 -8.628 1.00 63.91 105 HIS A N 1
ATOM 857 C CA . HIS A 1 105 ? 13.248 -0.758 -9.186 1.00 63.91 105 HIS A CA 1
ATOM 858 C C . HIS A 1 105 ? 14.332 -1.840 -9.246 1.00 63.91 105 HIS A C 1
ATOM 860 O O . HIS A 1 105 ? 14.947 -2.021 -10.298 1.00 63.91 105 HIS A O 1
ATOM 866 N N . HIS A 1 106 ? 14.536 -2.587 -8.158 1.00 66.19 106 HIS A N 1
ATOM 867 C CA . HIS A 1 106 ? 15.536 -3.656 -8.120 1.00 66.19 106 HIS A CA 1
ATOM 868 C C . HIS A 1 106 ? 15.215 -4.788 -9.100 1.00 66.19 106 HIS A C 1
ATOM 870 O O . HIS A 1 106 ? 16.114 -5.290 -9.768 1.00 66.19 106 HIS A O 1
ATOM 876 N N . MET A 1 107 ? 13.939 -5.163 -9.240 1.00 66.62 107 MET A N 1
ATOM 877 C CA . MET A 1 107 ? 13.527 -6.193 -10.192 1.00 66.62 107 MET A CA 1
ATOM 878 C C . MET A 1 107 ? 13.893 -5.801 -11.626 1.00 66.62 107 MET A C 1
ATOM 880 O O . MET A 1 107 ? 14.517 -6.597 -12.320 1.00 66.62 107 MET A O 1
ATOM 884 N N . MET A 1 108 ? 13.573 -4.575 -12.056 1.00 65.25 108 MET A N 1
ATOM 885 C CA . MET A 1 108 ? 13.875 -4.143 -13.426 1.00 65.25 108 MET A CA 1
ATOM 886 C C . MET A 1 108 ? 15.380 -4.041 -13.696 1.00 65.25 108 MET A C 1
ATOM 888 O O . MET A 1 108 ? 15.850 -4.429 -14.767 1.00 65.25 108 MET A O 1
ATOM 892 N N . GLN A 1 109 ? 16.151 -3.567 -12.714 1.00 66.12 109 GLN A N 1
ATOM 893 C CA . GLN A 1 109 ? 17.613 -3.536 -12.809 1.00 66.12 109 GLN A CA 1
ATOM 894 C C . GLN A 1 109 ? 18.201 -4.944 -12.943 1.00 66.12 109 GLN A C 1
ATOM 896 O O . GLN A 1 109 ? 19.072 -5.162 -13.787 1.00 66.12 109 GLN A O 1
ATOM 901 N N . ASN A 1 110 ? 17.695 -5.901 -12.164 1.00 69.00 110 ASN A N 1
ATOM 902 C CA . ASN A 1 110 ? 18.136 -7.290 -12.227 1.00 69.00 110 ASN A CA 1
ATOM 903 C C . ASN A 1 110 ? 17.776 -7.927 -13.573 1.00 69.00 110 ASN A C 1
ATOM 905 O O . ASN A 1 110 ? 18.654 -8.483 -14.223 1.00 69.00 110 ASN A O 1
ATOM 909 N N . THR A 1 111 ? 16.537 -7.766 -14.054 1.00 67.31 111 THR A N 1
ATOM 910 C CA . THR A 1 111 ? 16.129 -8.309 -15.361 1.00 67.31 111 THR A CA 1
ATOM 911 C C . THR A 1 111 ? 16.942 -7.724 -16.510 1.00 67.31 111 THR A C 1
ATOM 913 O O . THR A 1 111 ? 17.287 -8.439 -17.446 1.00 67.31 111 THR A O 1
ATOM 916 N N . PHE A 1 112 ? 17.284 -6.433 -16.439 1.00 68.75 112 PHE A N 1
ATOM 917 C CA . PHE A 1 112 ? 18.132 -5.800 -17.443 1.00 68.75 112 PHE A CA 1
ATOM 918 C C . PHE A 1 112 ? 19.557 -6.365 -17.405 1.00 68.75 112 PHE A C 1
ATOM 920 O O . PHE A 1 112 ? 20.094 -6.740 -18.445 1.00 68.75 112 PHE A O 1
ATOM 927 N N . SER A 1 113 ? 20.153 -6.485 -16.215 1.00 70.38 113 SER A N 1
ATOM 928 C CA . SER A 1 113 ? 21.486 -7.078 -16.061 1.00 70.38 113 SER A CA 1
ATOM 929 C C . SER A 1 113 ? 21.528 -8.530 -16.546 1.00 70.38 113 SER A C 1
ATOM 931 O O . SER A 1 113 ? 22.473 -8.918 -17.232 1.00 70.38 113 SER A O 1
ATOM 933 N N . ASP A 1 114 ? 20.495 -9.319 -16.252 1.00 71.62 114 ASP A N 1
ATOM 934 C CA . ASP A 1 114 ? 20.390 -10.708 -16.701 1.00 71.62 114 ASP A CA 1
ATOM 935 C C . ASP A 1 114 ? 20.231 -10.808 -18.223 1.00 71.62 114 ASP A C 1
ATOM 937 O O . ASP A 1 114 ? 20.868 -11.656 -18.857 1.00 71.62 114 ASP A O 1
ATOM 941 N N . ALA A 1 115 ? 19.449 -9.912 -18.835 1.00 72.56 115 ALA A N 1
ATOM 942 C CA . ALA A 1 115 ? 19.326 -9.826 -20.287 1.00 72.56 115 ALA A CA 1
ATOM 943 C C . ALA A 1 115 ? 20.669 -9.470 -20.948 1.00 72.56 115 ALA A C 1
ATOM 945 O O . ALA A 1 115 ? 21.061 -10.125 -21.913 1.00 72.56 115 ALA A O 1
ATOM 946 N N . GLN A 1 116 ? 21.415 -8.503 -20.400 1.00 76.19 116 GLN A N 1
ATOM 947 C CA . GLN A 1 116 ? 22.750 -8.153 -20.901 1.00 76.19 116 GLN A CA 1
ATOM 948 C C . GLN A 1 116 ? 23.726 -9.330 -20.803 1.00 76.19 116 GLN A C 1
ATOM 950 O O . GLN A 1 116 ? 24.337 -9.694 -21.803 1.00 76.19 116 GLN A O 1
ATOM 955 N N . LYS A 1 117 ? 23.808 -9.992 -19.643 1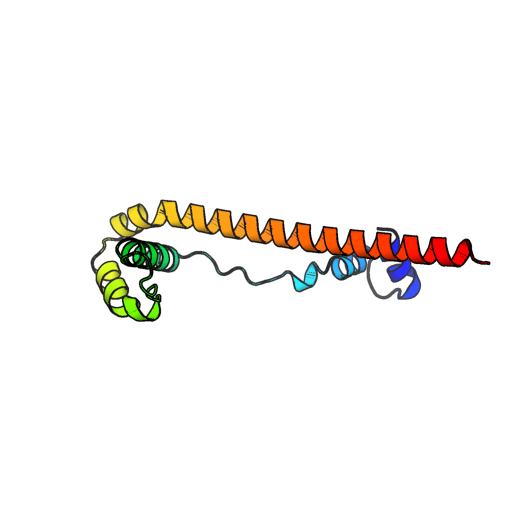.00 75.12 117 LYS A N 1
ATOM 956 C CA . LYS A 1 117 ? 24.662 -11.179 -19.462 1.00 75.12 117 LYS A CA 1
ATOM 957 C C . LYS A 1 117 ? 24.275 -12.323 -20.397 1.00 75.12 117 LYS A C 1
ATOM 959 O O . LYS A 1 117 ? 25.127 -13.098 -20.820 1.00 75.12 117 LYS A O 1
ATOM 964 N N . THR A 1 118 ? 22.985 -12.471 -20.696 1.00 67.62 118 THR A N 1
ATOM 965 C CA . THR A 1 118 ? 22.506 -13.477 -21.653 1.00 67.62 118 THR A CA 1
ATOM 966 C C . THR A 1 118 ? 22.977 -13.148 -23.068 1.00 67.62 118 THR A C 1
ATOM 968 O O . THR A 1 118 ? 23.469 -14.039 -23.756 1.00 67.62 118 THR A O 1
ATOM 971 N N . LEU A 1 119 ? 22.899 -11.879 -23.479 1.00 74.19 119 LEU A N 1
ATOM 972 C CA . LEU A 1 119 ? 23.418 -11.421 -24.770 1.00 74.19 119 LEU A CA 1
ATOM 973 C C . LEU A 1 119 ? 24.939 -11.604 -24.872 1.00 74.19 119 LEU A C 1
ATOM 975 O O . LEU A 1 119 ? 25.401 -12.165 -25.857 1.00 74.19 119 LEU A O 1
ATOM 979 N N . GLU A 1 120 ? 25.699 -11.238 -23.837 1.00 72.88 120 GLU A N 1
ATOM 980 C CA . GLU A 1 120 ? 27.155 -11.455 -23.776 1.00 72.88 120 GLU A CA 1
ATOM 981 C C . GLU A 1 120 ? 27.520 -12.941 -23.914 1.00 72.88 120 GLU A C 1
ATOM 983 O O . GLU A 1 120 ? 28.434 -13.302 -24.653 1.00 72.88 120 GLU A O 1
ATOM 988 N N . LYS A 1 121 ? 26.778 -13.836 -23.248 1.00 70.06 121 LYS A N 1
ATOM 989 C CA . LYS A 1 121 ? 26.983 -15.288 -23.375 1.00 70.06 121 LYS A CA 1
ATOM 990 C C . LYS A 1 121 ? 26.694 -15.801 -24.785 1.00 70.06 121 LYS A C 1
ATOM 992 O O . LYS A 1 121 ? 27.402 -16.690 -25.254 1.00 70.06 121 LYS A O 1
ATOM 997 N N . ILE A 1 122 ? 25.649 -15.291 -25.440 1.00 74.06 122 ILE A N 1
ATOM 998 C CA . ILE A 1 122 ? 25.315 -15.663 -26.822 1.00 74.06 122 ILE A CA 1
ATOM 999 C C . ILE A 1 122 ? 26.417 -15.185 -27.773 1.00 74.06 122 ILE A C 1
ATOM 1001 O O . ILE A 1 122 ? 26.856 -15.963 -28.617 1.00 74.06 122 ILE A O 1
ATOM 1005 N N . ASP A 1 123 ? 26.900 -13.957 -27.597 1.00 68.19 123 ASP A N 1
ATOM 1006 C CA . ASP A 1 123 ? 27.941 -13.357 -28.433 1.00 68.19 123 ASP A CA 1
ATOM 1007 C C . ASP A 1 123 ? 29.284 -14.097 -28.290 1.00 68.19 123 ASP A C 1
ATOM 1009 O O . ASP A 1 123 ? 29.878 -14.540 -29.274 1.00 68.19 123 ASP A O 1
ATOM 1013 N N . HIS A 1 124 ? 29.700 -14.396 -27.052 1.00 67.75 124 HIS A N 1
ATOM 1014 C CA . HIS A 1 124 ? 30.869 -15.243 -26.796 1.00 67.75 124 HIS A CA 1
ATOM 1015 C C . HIS A 1 124 ? 30.739 -16.651 -27.398 1.00 67.75 124 HIS A C 1
ATOM 1017 O O . HIS A 1 124 ? 31.730 -17.221 -27.863 1.00 67.75 124 HIS A O 1
ATOM 1023 N N . LYS A 1 125 ? 29.534 -17.235 -27.409 1.00 60.44 125 LYS A N 1
ATOM 1024 C CA . LYS A 1 125 ? 29.285 -18.546 -28.028 1.00 60.44 125 LYS A CA 1
ATOM 1025 C C . LYS A 1 125 ? 29.342 -18.491 -29.560 1.00 60.44 125 LYS A C 1
ATOM 1027 O O . LYS A 1 125 ? 29.831 -19.434 -30.178 1.00 60.44 125 LYS A O 1
ATOM 1032 N N . ALA A 1 126 ? 28.873 -17.401 -30.166 1.00 57.78 126 ALA A N 1
ATOM 1033 C CA . ALA A 1 126 ? 28.957 -17.178 -31.608 1.00 57.78 126 ALA A CA 1
ATOM 1034 C C . ALA A 1 126 ? 30.414 -17.004 -32.076 1.00 57.78 126 ALA A C 1
ATOM 1036 O O . ALA A 1 126 ? 30.810 -17.598 -33.076 1.00 57.78 126 ALA A O 1
ATOM 1037 N N . LEU A 1 127 ? 31.228 -16.276 -31.304 1.00 55.41 127 LEU A N 1
ATOM 1038 C CA . LEU A 1 127 ? 32.647 -16.028 -31.595 1.00 55.41 127 LEU A CA 1
ATOM 1039 C C . LEU A 1 127 ? 33.566 -17.234 -31.338 1.00 55.41 127 LEU A C 1
ATOM 1041 O O . LEU A 1 127 ? 34.632 -17.316 -31.930 1.00 55.41 127 LEU A O 1
ATOM 1045 N N . SER A 1 128 ? 33.172 -18.170 -30.470 1.00 54.75 128 SER A N 1
ATOM 1046 C CA . SER A 1 128 ? 33.930 -19.409 -30.194 1.00 54.75 128 SER A CA 1
ATOM 1047 C C . SER A 1 128 ? 33.575 -20.578 -31.120 1.00 54.75 128 SER A C 1
ATOM 1049 O O . SER A 1 128 ? 34.198 -21.634 -31.034 1.00 54.75 128 SER A O 1
ATOM 1051 N N . SER A 1 129 ? 32.575 -20.400 -31.990 1.00 50.66 129 SER A N 1
ATOM 1052 C CA . SER A 1 129 ? 32.124 -21.401 -32.968 1.00 50.66 129 SER A CA 1
ATOM 1053 C C . SER A 1 129 ? 32.486 -21.031 -34.420 1.00 50.66 129 SER A C 1
ATOM 1055 O O . SER A 1 129 ? 31.987 -21.679 -35.339 1.00 50.66 129 SER A O 1
ATOM 1057 N N . SER A 1 130 ? 33.310 -19.993 -34.626 1.00 44.44 130 SER A N 1
ATOM 1058 C CA . SER A 1 130 ? 33.910 -19.589 -35.914 1.00 44.44 130 SER A CA 1
ATOM 1059 C C . SER A 1 130 ? 35.421 -19.779 -35.874 1.00 44.44 130 SER A C 1
ATOM 1061 O O . SER A 1 130 ? 35.989 -20.097 -36.939 1.00 44.44 130 SER A O 1
#

pLDDT: mean 78.84, std 10.94, range [44.44, 91.62]

Organism: NCBI:txid664439